Protein AF-A0ABD0NVP4-F1 (afdb_monomer_lite)

InterPro domains:
  IPR006602 DM10 domain [PF06565] (3-85)
  IPR006602 DM10 domain [PS51336] (1-94)
  IPR006602 DM10 domain [SM00676] (1-94)
  IPR040193 EF-hand domain-containing protein EFHC1/EFHC2/EFHB [PTHR12086] (2-107)

Radius of gyration: 14.86 Å; chains: 1; bounding box: 42×24×39 Å

Organism: Cirrhinus mrigala (NCBI:txid683832)

Secondary structure (DSSP, 8-state):
--S-GGGTT--EEEEEETTTTEEEEEEPP-TTSS---EEEEEEE--BPTT--SSSPPBP-GGG--TTPEEEETTEEEE-----HHHHHHHHHTTTTS-HHHHHHHHHHH-

Sequence (110 aa):
DSQNPLDEGRRFILSYYLSDDMISIFEKSTRNSGIIGGKFLEKTRVPKPGSSVENPEYYGPADFSIGATVEVFGHRFILTDADRYVLSYLESLSHHIPEHTLSSLRQKFG

pLDDT: mean 92.43, std 7.06, range [60.53, 98.38]

Structure (mmCIF, N/CA/C/O backbone):
data_AF-A0ABD0NVP4-F1
#
_entry.id   AF-A0ABD0NVP4-F1
#
loop_
_atom_site.group_PDB
_atom_site.id
_atom_site.type_symbol
_atom_site.label_atom_id
_atom_site.label_alt_id
_atom_site.label_comp_id
_atom_site.label_asym_id
_atom_site.label_entity_id
_atom_site.label_seq_id
_atom_site.pdbx_PDB_ins_code
_atom_site.Cartn_x
_atom_site.Cartn_y
_atom_site.Cartn_z
_atom_site.occupancy
_atom_site.B_iso_or_equiv
_atom_site.auth_seq_id
_atom_site.auth_comp_id
_atom_site.auth_asym_id
_atom_site.auth_atom_id
_atom_site.pdbx_PDB_model_num
ATOM 1 N N . ASP A 1 1 ? -1.413 -12.502 10.481 1.00 60.53 1 ASP A N 1
ATOM 2 C CA . ASP A 1 1 ? -2.460 -12.048 11.417 1.00 60.53 1 ASP A CA 1
ATOM 3 C C . ASP A 1 1 ? -1.876 -11.390 12.654 1.00 60.53 1 ASP A C 1
ATOM 5 O O . ASP A 1 1 ? -0.804 -11.797 13.108 1.00 60.53 1 ASP A O 1
ATOM 9 N N . SER A 1 2 ? -2.528 -10.322 13.130 1.00 76.88 2 SER A N 1
ATOM 10 C CA . SER A 1 2 ? -2.173 -9.653 14.390 1.00 76.88 2 SER A CA 1
ATOM 11 C C . SER A 1 2 ? -2.505 -10.571 15.564 1.00 76.88 2 SER A C 1
ATOM 13 O O . SER A 1 2 ? -3.509 -11.274 15.531 1.00 76.88 2 SER A O 1
ATOM 15 N N . GLN A 1 3 ? -1.660 -10.569 16.595 1.00 81.81 3 GLN A N 1
ATOM 16 C CA . GLN A 1 3 ? -1.918 -11.296 17.845 1.00 81.81 3 GLN A CA 1
ATOM 17 C C . GLN A 1 3 ? -2.793 -10.487 18.813 1.00 81.81 3 GLN A C 1
ATOM 19 O O . GLN A 1 3 ? -3.167 -10.991 19.867 1.00 81.81 3 GLN A O 1
ATOM 24 N N . ASN A 1 4 ? -3.101 -9.229 18.481 1.00 84.12 4 ASN A N 1
ATOM 25 C CA . ASN A 1 4 ? -3.979 -8.381 19.273 1.00 84.12 4 ASN A CA 1
ATOM 26 C C . ASN A 1 4 ? -5.442 -8.606 18.846 1.00 84.12 4 ASN A C 1
ATOM 28 O O . ASN A 1 4 ? -5.791 -8.242 17.721 1.00 84.12 4 ASN A O 1
ATOM 32 N N . PRO A 1 5 ? -6.320 -9.130 19.723 1.00 84.19 5 PRO A N 1
ATOM 33 C CA . PRO A 1 5 ? -7.731 -9.348 19.396 1.00 84.19 5 PRO A CA 1
ATOM 34 C C . PRO A 1 5 ? -8.477 -8.064 19.013 1.00 84.19 5 PRO A C 1
ATOM 36 O O . PRO A 1 5 ? -9.448 -8.115 18.269 1.00 84.19 5 PRO A O 1
ATOM 39 N N . LEU A 1 6 ? -8.015 -6.896 19.476 1.00 82.94 6 LEU A N 1
ATOM 40 C CA . LEU A 1 6 ? -8.608 -5.605 19.105 1.00 82.94 6 LEU A CA 1
ATOM 41 C C . LEU A 1 6 ? -8.377 -5.246 17.633 1.00 82.94 6 LEU A C 1
ATOM 43 O O . LEU A 1 6 ? -9.062 -4.371 17.106 1.00 82.94 6 LEU A O 1
ATOM 47 N N . ASP A 1 7 ? -7.419 -5.900 16.971 1.00 84.94 7 ASP A N 1
ATOM 48 C CA . ASP A 1 7 ? -7.176 -5.695 15.548 1.00 84.94 7 ASP A CA 1
ATOM 49 C C . ASP A 1 7 ? -8.122 -6.504 14.658 1.00 84.94 7 ASP A C 1
ATOM 51 O O . ASP A 1 7 ? -8.212 -6.254 13.450 1.00 84.94 7 ASP A O 1
ATOM 55 N N . GLU A 1 8 ? -8.850 -7.457 15.239 1.00 84.62 8 GLU A N 1
ATOM 56 C CA . GLU A 1 8 ? -9.776 -8.297 14.503 1.00 84.62 8 GLU A CA 1
ATOM 57 C C . GLU A 1 8 ? -10.903 -7.455 13.887 1.00 84.62 8 GLU A C 1
ATOM 59 O O . GLU A 1 8 ? -11.520 -6.601 14.521 1.00 84.62 8 GLU A O 1
ATOM 64 N N . GLY A 1 9 ? -11.154 -7.665 12.595 1.00 85.00 9 GLY A N 1
ATOM 65 C CA . GLY A 1 9 ? -12.207 -6.955 11.869 1.00 85.00 9 GLY A CA 1
ATOM 66 C C . GLY A 1 9 ? -11.879 -5.513 11.463 1.00 85.00 9 GLY A C 1
ATOM 67 O O . GLY A 1 9 ? -12.632 -4.952 10.663 1.00 85.00 9 GLY A O 1
ATOM 68 N N . ARG A 1 10 ? -10.754 -4.922 11.898 1.00 89.81 10 ARG A N 1
ATOM 69 C CA . ARG A 1 10 ? -10.328 -3.594 11.419 1.00 89.81 10 ARG A CA 1
ATOM 70 C C . ARG A 1 10 ? -10.100 -3.627 9.904 1.00 89.81 10 ARG A C 1
ATOM 72 O O . ARG A 1 10 ? -9.589 -4.602 9.340 1.00 89.81 10 ARG A O 1
ATOM 79 N N . ARG A 1 11 ? -10.530 -2.572 9.210 1.00 92.44 11 ARG A N 1
ATOM 80 C CA . ARG A 1 11 ? -10.416 -2.439 7.750 1.00 92.44 11 ARG A CA 1
ATOM 81 C C . ARG A 1 11 ? -9.778 -1.109 7.406 1.00 92.44 11 ARG A C 1
ATOM 83 O O . ARG A 1 11 ? -10.186 -0.062 7.903 1.00 92.44 11 ARG A O 1
ATOM 90 N N . PHE A 1 12 ? -8.821 -1.166 6.495 1.00 95.75 12 PHE A N 1
ATOM 91 C CA . PHE A 1 12 ? -8.041 -0.016 6.073 1.00 95.75 12 PHE A CA 1
ATOM 92 C C . PHE A 1 12 ? -8.169 0.182 4.566 1.00 95.75 12 PHE A C 1
ATOM 94 O O . PHE A 1 12 ? -8.468 -0.754 3.824 1.00 95.75 12 PHE A O 1
ATOM 101 N N . ILE A 1 13 ? -7.955 1.414 4.128 1.00 97.00 13 ILE A N 1
ATOM 102 C CA . ILE A 1 13 ? -7.775 1.796 2.734 1.00 97.00 13 ILE A CA 1
ATOM 103 C C . ILE A 1 13 ? -6.315 2.197 2.591 1.00 97.00 13 ILE A C 1
ATOM 105 O O . ILE A 1 13 ? -5.878 3.141 3.248 1.00 97.00 13 ILE A O 1
ATOM 109 N N . LEU A 1 14 ? -5.582 1.481 1.745 1.00 98.06 14 LEU A N 1
ATOM 110 C CA . LEU A 1 14 ? -4.245 1.863 1.315 1.00 98.06 14 LEU A CA 1
ATOM 111 C C . LEU A 1 14 ? -4.373 2.617 -0.009 1.00 98.06 14 LEU A C 1
ATOM 113 O O . LEU A 1 14 ? -4.932 2.087 -0.967 1.00 98.06 14 LEU A O 1
ATOM 117 N N . SER A 1 15 ? -3.854 3.839 -0.055 1.00 98.00 15 SER A N 1
ATOM 118 C CA . SER A 1 15 ? -3.837 4.668 -1.261 1.00 98.00 15 SER A CA 1
ATOM 119 C C . SER A 1 15 ? -2.399 4.857 -1.722 1.00 98.00 15 SER A C 1
ATOM 121 O O . SER A 1 15 ? -1.600 5.433 -0.986 1.00 98.00 15 SER A O 1
ATOM 123 N N . TYR A 1 16 ? -2.086 4.399 -2.933 1.00 97.75 16 TYR A N 1
ATOM 124 C CA . TYR A 1 16 ? -0.810 4.652 -3.601 1.00 97.75 16 TYR A CA 1
ATOM 125 C C . TYR A 1 16 ? -0.941 5.840 -4.558 1.00 97.75 16 TYR A C 1
ATOM 127 O O . TYR A 1 16 ? -1.876 5.900 -5.359 1.00 97.75 16 TYR A O 1
ATOM 135 N N . TYR A 1 17 ? -0.009 6.788 -4.481 1.00 97.69 17 TYR A N 1
ATOM 136 C CA . TYR A 1 17 ? -0.034 8.015 -5.273 1.00 97.69 17 TYR A CA 1
ATOM 137 C C . TYR A 1 17 ? 0.959 7.925 -6.433 1.00 97.69 17 TYR A C 1
ATOM 139 O O . TYR A 1 17 ? 2.167 8.004 -6.240 1.00 97.69 17 TYR A O 1
ATOM 147 N N . LEU A 1 18 ? 0.436 7.838 -7.659 1.00 94.56 18 LEU A N 1
ATOM 148 C CA . LEU A 1 18 ? 1.239 7.713 -8.887 1.00 94.56 18 LEU A CA 1
ATOM 149 C C . LEU A 1 18 ? 2.158 8.914 -9.167 1.00 94.56 18 LEU A C 1
ATOM 151 O O . LEU A 1 18 ? 3.058 8.816 -9.990 1.00 94.56 18 LEU A O 1
ATOM 155 N N . SER A 1 19 ? 1.905 10.064 -8.539 1.00 96.38 19 SER A N 1
ATOM 156 C CA . SER A 1 19 ? 2.677 11.291 -8.754 1.00 96.38 19 SER A CA 1
ATOM 157 C C . SER A 1 19 ? 4.046 11.282 -8.074 1.00 96.38 19 SER A C 1
ATOM 159 O O . SER A 1 19 ? 4.933 12.017 -8.495 1.00 96.38 19 SER A O 1
ATOM 161 N N . ASP A 1 20 ? 4.195 10.528 -6.983 1.00 96.94 20 ASP A N 1
ATOM 162 C CA . ASP A 1 20 ? 5.356 10.621 -6.087 1.00 96.94 20 ASP A CA 1
ATOM 163 C C . ASP A 1 20 ? 5.729 9.306 -5.382 1.00 96.94 20 ASP A C 1
ATOM 165 O O . ASP A 1 20 ? 6.660 9.291 -4.564 1.00 96.94 20 ASP A O 1
ATOM 169 N N . ASP A 1 21 ? 5.040 8.214 -5.718 1.00 96.50 21 ASP A N 1
ATOM 170 C CA . ASP A 1 21 ? 5.211 6.869 -5.160 1.00 96.50 21 ASP A CA 1
ATOM 171 C C . ASP A 1 21 ? 4.980 6.797 -3.643 1.00 96.50 21 ASP A C 1
ATOM 173 O O . ASP A 1 21 ? 5.510 5.936 -2.938 1.00 96.50 21 ASP A O 1
ATOM 177 N N . MET A 1 22 ? 4.203 7.738 -3.102 1.00 98.19 22 MET A N 1
ATOM 178 C CA . MET A 1 22 ? 3.864 7.745 -1.684 1.00 98.19 22 MET A CA 1
ATOM 179 C C . MET A 1 22 ? 2.651 6.856 -1.407 1.00 98.19 22 MET A C 1
ATOM 181 O O . MET A 1 22 ? 1.828 6.581 -2.280 1.00 98.19 22 MET A O 1
ATOM 185 N N . ILE A 1 23 ? 2.511 6.451 -0.148 1.00 98.38 23 ILE A N 1
ATOM 186 C CA . ILE A 1 23 ? 1.392 5.676 0.375 1.00 98.38 23 ILE A CA 1
ATOM 187 C C . ILE A 1 23 ? 0.760 6.435 1.541 1.00 98.38 23 ILE A C 1
ATOM 189 O O . ILE A 1 23 ? 1.459 6.996 2.385 1.00 98.38 23 ILE A O 1
ATOM 193 N N . SER A 1 24 ? -0.569 6.437 1.605 1.00 98.25 24 SER A N 1
ATOM 194 C CA . SER A 1 24 ? -1.325 6.779 2.813 1.00 98.25 24 SER A CA 1
ATOM 195 C C . SER A 1 24 ? -2.214 5.607 3.220 1.00 98.25 24 SER A C 1
ATOM 197 O O . SER A 1 24 ? -2.625 4.803 2.380 1.00 98.25 24 SER A O 1
ATOM 199 N N . ILE A 1 25 ? -2.497 5.492 4.518 1.00 98.12 25 ILE A N 1
ATOM 200 C CA . ILE A 1 25 ? -3.371 4.444 5.057 1.00 98.12 25 ILE A CA 1
ATOM 201 C C . ILE A 1 25 ? -4.430 5.094 5.932 1.00 98.12 25 ILE A C 1
ATOM 203 O O . ILE A 1 25 ? -4.121 5.857 6.851 1.00 98.12 25 ILE A O 1
ATOM 207 N N . PHE A 1 26 ? -5.689 4.775 5.652 1.00 96.62 26 PHE A N 1
ATOM 208 C CA . PHE A 1 26 ? -6.838 5.285 6.384 1.00 96.62 26 PHE A CA 1
ATOM 209 C C . PHE A 1 26 ? -7.675 4.136 6.938 1.00 96.62 26 PHE A C 1
ATOM 211 O O . PHE A 1 26 ? -8.074 3.238 6.202 1.00 96.62 26 PHE A O 1
ATOM 218 N N . GLU A 1 27 ? -7.970 4.165 8.230 1.00 94.75 27 GLU A N 1
ATOM 219 C CA . GLU A 1 27 ? -8.859 3.208 8.873 1.00 94.75 27 GLU A CA 1
ATOM 220 C C . GLU A 1 27 ? -10.322 3.589 8.642 1.00 94.75 27 GLU A C 1
ATOM 222 O O . GLU A 1 27 ? -10.759 4.691 8.988 1.00 94.75 27 GLU A O 1
ATOM 227 N N . LYS A 1 28 ? -11.109 2.660 8.090 1.00 88.94 28 LYS A N 1
ATOM 228 C CA . LYS A 1 28 ? -12.555 2.843 7.967 1.00 88.94 28 LYS A CA 1
ATOM 229 C C . LYS A 1 28 ? -13.180 2.790 9.360 1.00 88.94 28 LYS A C 1
ATOM 231 O O . LYS A 1 28 ? -13.131 1.763 10.033 1.00 88.94 28 LYS A O 1
ATOM 236 N N . SER A 1 29 ? -13.822 3.883 9.766 1.00 79.75 29 SER A N 1
ATOM 237 C CA . SER A 1 29 ? -14.629 3.891 10.986 1.00 79.75 29 SER A CA 1
ATOM 238 C C . SER A 1 29 ? -15.778 2.893 10.848 1.00 79.75 29 SER A C 1
ATOM 240 O O . SER A 1 29 ? -16.548 2.944 9.886 1.00 79.75 29 SER A O 1
ATOM 242 N N . THR A 1 30 ? -15.878 1.975 11.805 1.00 79.38 30 THR A N 1
ATOM 243 C CA . THR A 1 30 ? -16.946 0.975 11.852 1.00 79.38 30 THR A CA 1
ATOM 244 C C . THR A 1 30 ? -17.872 1.327 13.005 1.00 79.38 30 THR A C 1
ATOM 246 O O . THR A 1 30 ? -17.429 1.530 14.135 1.00 79.38 30 THR A O 1
ATOM 249 N N . ARG A 1 31 ? -19.176 1.444 12.735 1.00 75.69 31 ARG A N 1
ATOM 250 C CA . ARG A 1 31 ? -20.150 1.820 13.766 1.00 75.69 31 ARG A CA 1
ATOM 251 C C . ARG A 1 31 ? -20.114 0.793 14.904 1.00 75.69 31 ARG A C 1
ATOM 253 O O . ARG A 1 31 ? -20.143 -0.404 14.645 1.00 75.69 31 ARG A O 1
ATOM 260 N N . ASN A 1 32 ? -20.094 1.278 16.145 1.00 75.75 32 ASN A N 1
ATOM 261 C CA . ASN A 1 32 ? -20.053 0.473 17.372 1.00 75.75 32 ASN A CA 1
ATOM 262 C C . ASN A 1 32 ? -18.753 -0.328 17.609 1.00 75.75 32 ASN A C 1
ATOM 264 O O . ASN A 1 32 ? -18.760 -1.211 18.458 1.00 75.75 32 ASN A O 1
ATOM 268 N N . SER A 1 33 ? -17.640 -0.034 16.921 1.00 74.50 33 SER A N 1
ATOM 269 C CA . SER A 1 33 ? -16.364 -0.734 17.172 1.00 74.50 33 SER A CA 1
ATOM 270 C C . SER A 1 33 ? -15.612 -0.248 18.416 1.00 74.50 33 SER A C 1
ATOM 272 O O . SER A 1 33 ? -14.694 -0.917 18.874 1.00 74.50 33 SER A O 1
ATOM 274 N N . GLY A 1 34 ? -15.943 0.939 18.936 1.00 74.69 34 GLY A N 1
ATOM 275 C CA . GLY A 1 34 ? -15.166 1.589 19.999 1.00 74.69 34 GLY A CA 1
ATOM 276 C C . GLY A 1 34 ? -13.794 2.116 19.548 1.00 74.69 34 GLY A C 1
ATOM 277 O O . GLY A 1 34 ? -13.071 2.682 20.362 1.00 74.69 34 GLY A O 1
ATOM 278 N N . ILE A 1 35 ? -13.448 1.978 18.263 1.00 76.50 35 ILE A N 1
ATOM 279 C CA . ILE A 1 35 ? -12.189 2.447 17.673 1.00 76.50 35 ILE A CA 1
ATOM 280 C C . ILE A 1 35 ? -12.463 3.709 16.854 1.00 76.50 35 ILE A C 1
ATOM 282 O O . ILE A 1 35 ? -13.346 3.729 15.992 1.00 76.50 35 ILE A O 1
ATOM 286 N N . ILE A 1 36 ? -11.691 4.766 17.107 1.00 77.19 36 ILE A N 1
ATOM 287 C CA . ILE A 1 36 ? -11.729 5.987 16.300 1.00 77.19 36 ILE A CA 1
ATOM 288 C C . ILE A 1 36 ? -10.994 5.694 14.989 1.00 77.19 36 ILE A C 1
ATOM 290 O O . ILE A 1 36 ? -9.768 5.630 14.963 1.00 77.19 36 ILE A O 1
ATOM 294 N N . GLY A 1 37 ? -11.750 5.500 13.905 1.00 84.56 37 GLY A N 1
ATOM 295 C CA . GLY A 1 37 ? -11.179 5.439 12.557 1.00 84.56 37 GLY A CA 1
ATOM 296 C C . GLY A 1 37 ? -10.538 6.772 12.157 1.00 84.56 37 GLY A C 1
ATOM 297 O O . GLY A 1 37 ? -10.783 7.808 12.777 1.00 84.56 37 GLY A O 1
ATOM 298 N N . GLY A 1 38 ? -9.732 6.773 11.100 1.00 90.19 38 GLY A N 1
ATOM 299 C CA . GLY A 1 38 ? -8.998 7.972 10.712 1.00 90.19 38 GLY A CA 1
ATOM 300 C C . GLY A 1 38 ? -7.700 7.692 9.971 1.00 90.19 38 GLY A C 1
ATOM 301 O O . GLY A 1 38 ? -7.441 6.584 9.506 1.00 90.19 38 GLY A O 1
ATOM 302 N N . LYS A 1 39 ? -6.866 8.729 9.866 1.00 94.12 39 LYS A N 1
ATOM 303 C CA . LYS A 1 39 ? -5.534 8.640 9.262 1.00 94.12 39 LYS A CA 1
ATOM 304 C C . LYS A 1 39 ? -4.649 7.738 10.128 1.00 94.12 39 LYS A C 1
ATOM 306 O O . LYS A 1 39 ? -4.278 8.131 11.228 1.00 94.12 39 LYS A O 1
ATOM 311 N N . PHE A 1 40 ? -4.318 6.555 9.615 1.00 94.69 40 PHE A N 1
ATOM 312 C CA . PHE A 1 40 ? -3.381 5.624 10.246 1.00 94.69 40 PHE A CA 1
ATOM 313 C C . PHE A 1 40 ? -1.941 5.947 9.835 1.00 94.69 40 PHE A C 1
ATOM 315 O O . PHE A 1 40 ? -1.042 5.982 10.666 1.00 94.69 40 PHE A O 1
ATOM 322 N N . LEU A 1 41 ? -1.738 6.237 8.547 1.00 96.94 41 LEU A N 1
ATOM 323 C CA . LEU A 1 41 ? -0.460 6.642 7.976 1.00 96.94 41 LEU A CA 1
ATOM 324 C C . LEU A 1 41 ? -0.656 7.896 7.126 1.00 96.94 41 LEU A C 1
ATOM 326 O O . LEU A 1 41 ? -1.469 7.913 6.197 1.00 96.94 41 LEU A O 1
ATOM 330 N N . GLU A 1 42 ? 0.108 8.939 7.434 1.00 96.88 42 GLU A N 1
ATOM 331 C CA . GLU A 1 42 ? 0.225 10.109 6.568 1.00 96.88 42 GLU A CA 1
ATOM 332 C C . GLU A 1 42 ? 1.049 9.804 5.322 1.00 96.88 42 GLU A C 1
ATOM 334 O O . GLU A 1 42 ? 1.932 8.954 5.349 1.00 96.88 42 GLU A O 1
ATOM 339 N N . LYS A 1 43 ? 0.747 10.513 4.230 1.00 97.19 43 LYS A N 1
ATOM 340 C CA . LYS A 1 43 ? 1.385 10.326 2.931 1.00 97.19 43 LYS A CA 1
ATOM 341 C C . LYS A 1 43 ? 2.913 10.336 3.074 1.00 97.19 43 LYS A C 1
ATOM 343 O O . LYS A 1 43 ? 3.505 11.368 3.373 1.00 97.19 43 LYS A O 1
ATOM 348 N N . THR A 1 44 ? 3.531 9.181 2.850 1.00 97.44 44 THR A N 1
ATOM 349 C CA . THR A 1 44 ? 4.982 8.979 2.932 1.00 97.44 44 THR A CA 1
ATOM 350 C C . THR A 1 44 ? 5.421 7.869 1.986 1.00 97.44 44 THR A C 1
ATOM 352 O O . THR A 1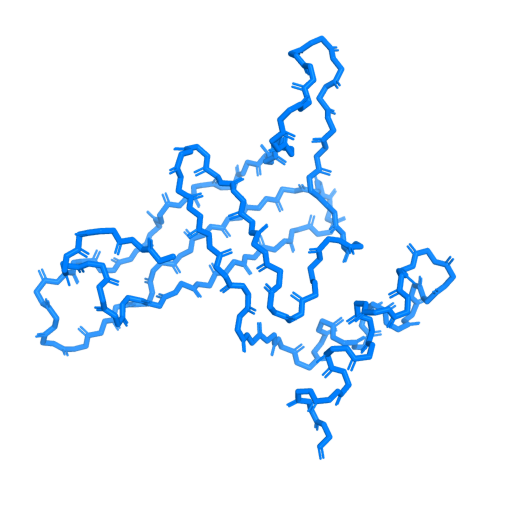 44 ? 4.608 7.039 1.583 1.00 97.44 44 THR A O 1
ATOM 355 N N . ARG A 1 45 ? 6.702 7.829 1.620 1.00 96.56 45 ARG A N 1
ATOM 356 C CA . ARG A 1 45 ? 7.256 6.675 0.904 1.00 96.56 45 ARG A CA 1
ATOM 357 C C . ARG A 1 45 ? 7.503 5.541 1.890 1.00 96.56 45 ARG A C 1
ATOM 359 O O . ARG A 1 45 ? 8.073 5.762 2.957 1.00 96.56 45 ARG A O 1
ATOM 366 N N . VAL A 1 46 ? 7.081 4.333 1.531 1.00 97.44 46 VAL A N 1
ATOM 367 C CA . VAL A 1 46 ? 7.211 3.153 2.395 1.00 97.44 46 VAL A CA 1
ATOM 368 C C . VAL A 1 46 ? 8.312 2.250 1.838 1.00 97.44 46 VAL A C 1
ATOM 370 O O . VAL A 1 46 ? 8.149 1.733 0.728 1.00 97.44 46 VAL A O 1
ATOM 373 N N . PRO A 1 47 ? 9.435 2.074 2.556 1.00 96.81 47 PRO A N 1
ATOM 374 C CA . PRO A 1 47 ? 10.484 1.156 2.139 1.00 96.81 47 PRO A CA 1
ATOM 375 C C . PRO A 1 47 ? 10.035 -0.299 2.323 1.00 96.81 47 PRO A C 1
ATOM 377 O O . PRO A 1 47 ? 9.326 -0.632 3.276 1.00 96.81 47 PRO A O 1
ATOM 380 N N . LYS A 1 48 ? 10.471 -1.178 1.424 1.00 96.25 48 LYS A N 1
ATOM 381 C CA . LYS A 1 48 ? 10.281 -2.623 1.530 1.00 96.25 48 LYS A CA 1
ATOM 382 C C . LYS A 1 48 ? 11.088 -3.170 2.710 1.00 96.25 48 LYS A C 1
ATOM 384 O O . LYS A 1 48 ? 12.189 -2.670 2.986 1.00 96.25 48 LYS A O 1
ATOM 389 N N . PRO A 1 49 ? 10.582 -4.210 3.394 1.00 94.12 49 PRO A N 1
ATOM 390 C CA . PRO A 1 49 ? 11.323 -4.876 4.454 1.00 94.12 49 PRO A CA 1
ATOM 391 C C . PRO A 1 49 ? 12.647 -5.418 3.908 1.00 94.12 49 PRO A C 1
ATOM 393 O O . PRO A 1 49 ? 12.703 -5.965 2.809 1.00 94.12 49 PRO A O 1
ATOM 396 N N . GLY A 1 50 ? 13.722 -5.251 4.678 1.00 90.81 50 GLY A N 1
ATOM 397 C CA . GLY A 1 50 ? 15.061 -5.712 4.299 1.00 90.81 50 GLY A CA 1
ATOM 398 C C . GLY A 1 50 ? 15.827 -4.802 3.331 1.00 90.81 50 GLY A C 1
ATOM 399 O O . GLY A 1 50 ? 16.981 -5.101 3.036 1.00 90.81 50 GLY A O 1
ATOM 400 N N . SER A 1 51 ? 15.239 -3.692 2.869 1.00 91.94 51 SER A N 1
ATOM 401 C CA . SER A 1 51 ? 15.978 -2.678 2.106 1.00 91.94 51 SER A CA 1
ATOM 402 C C . SER A 1 51 ? 17.013 -1.948 2.976 1.00 91.94 51 SER A C 1
ATOM 404 O O . SER A 1 51 ? 16.870 -1.863 4.200 1.00 91.94 51 SER A O 1
ATOM 406 N N . SER A 1 52 ? 18.093 -1.448 2.364 1.00 92.19 52 SER A N 1
ATOM 407 C CA . SER A 1 52 ? 19.143 -0.743 3.106 1.00 92.19 52 SER A CA 1
ATOM 408 C C . SER A 1 52 ? 18.759 0.716 3.360 1.00 92.19 52 SER A C 1
ATOM 410 O O . SER A 1 52 ? 18.036 1.332 2.582 1.00 92.19 52 SER A O 1
ATOM 412 N N . VAL A 1 53 ? 19.276 1.297 4.447 1.00 89.25 53 VAL A N 1
ATOM 413 C CA . VAL A 1 53 ? 19.056 2.722 4.762 1.00 89.25 53 VAL A CA 1
ATOM 414 C C . VAL A 1 53 ? 19.711 3.632 3.715 1.00 89.25 53 VAL A C 1
ATOM 416 O O . VAL A 1 53 ? 19.197 4.706 3.421 1.00 89.25 53 VAL A O 1
ATOM 419 N N . GLU A 1 54 ? 20.831 3.196 3.136 1.00 94.12 54 GLU A N 1
ATOM 420 C CA . GLU A 1 54 ? 21.588 3.955 2.133 1.00 94.12 54 GLU A CA 1
ATOM 421 C C . GLU A 1 54 ? 20.962 3.883 0.734 1.00 94.12 54 GLU A C 1
ATOM 423 O O . GLU A 1 54 ? 21.081 4.830 -0.041 1.00 94.12 54 GLU A O 1
ATOM 428 N N . ASN A 1 55 ? 20.281 2.780 0.414 1.00 93.25 55 ASN A N 1
ATOM 429 C CA . ASN A 1 55 ? 19.600 2.571 -0.858 1.00 93.25 55 ASN A CA 1
ATOM 430 C C . ASN A 1 55 ? 18.241 1.884 -0.629 1.00 93.25 55 ASN A C 1
ATOM 432 O O . ASN A 1 55 ? 18.104 0.677 -0.860 1.00 93.25 55 ASN A O 1
ATOM 436 N N . PRO A 1 56 ? 17.243 2.634 -0.135 1.00 94.75 56 PRO A N 1
ATOM 437 C CA . PRO A 1 56 ? 15.931 2.081 0.154 1.00 94.75 56 PRO A CA 1
ATOM 438 C C . PRO A 1 56 ? 15.201 1.711 -1.138 1.00 94.75 56 PRO A C 1
ATOM 440 O O . PRO A 1 56 ? 15.072 2.517 -2.061 1.00 94.75 56 PRO A O 1
ATOM 443 N N . GLU A 1 57 ? 14.656 0.500 -1.169 1.00 96.69 57 GLU A N 1
ATOM 444 C CA . GLU A 1 57 ? 13.714 0.061 -2.193 1.00 96.69 57 GLU A CA 1
ATOM 445 C C . GLU A 1 57 ? 12.305 0.342 -1.692 1.00 96.69 57 GLU A C 1
ATOM 447 O O . GLU A 1 57 ? 11.944 -0.090 -0.602 1.00 96.69 57 GLU A O 1
ATOM 452 N N . TYR A 1 58 ? 11.500 1.062 -2.465 1.00 97.31 58 TYR A N 1
ATOM 453 C CA . TYR A 1 58 ? 10.144 1.435 -2.069 1.00 97.31 58 TYR A CA 1
ATOM 454 C C . TYR A 1 58 ? 9.107 0.510 -2.699 1.00 97.31 58 TYR A C 1
ATOM 456 O O . TYR A 1 58 ? 9.328 -0.038 -3.780 1.00 97.31 58 TYR A O 1
ATOM 464 N N . TYR A 1 59 ? 7.971 0.337 -2.023 1.00 97.81 59 TYR A N 1
ATOM 465 C CA . TYR A 1 59 ? 6.819 -0.335 -2.625 1.00 97.81 59 TYR A CA 1
ATOM 466 C C . TYR A 1 59 ? 6.355 0.404 -3.879 1.00 97.81 59 TYR A C 1
ATOM 468 O O . TYR A 1 59 ? 6.273 1.631 -3.885 1.00 97.81 59 TYR A O 1
ATOM 476 N N . GLY A 1 60 ? 5.999 -0.358 -4.907 1.00 96.75 60 GLY A N 1
ATOM 477 C CA . GLY A 1 60 ? 5.437 0.158 -6.145 1.00 96.75 60 GLY A CA 1
ATOM 478 C C . GLY A 1 60 ? 4.288 -0.704 -6.672 1.00 96.75 60 GLY A C 1
ATOM 479 O O . GLY A 1 60 ? 3.917 -1.708 -6.061 1.00 96.75 60 GLY A O 1
ATOM 480 N N . PRO A 1 61 ? 3.731 -0.351 -7.843 1.00 95.94 61 PRO A N 1
ATOM 481 C CA . PRO A 1 61 ? 2.542 -1.000 -8.397 1.00 95.94 61 PRO A CA 1
ATOM 482 C C . PRO A 1 61 ? 2.676 -2.520 -8.584 1.00 95.94 61 PRO A C 1
ATOM 484 O O . PRO A 1 61 ? 1.696 -3.251 -8.461 1.00 95.94 61 PRO A O 1
ATOM 487 N N . ALA A 1 62 ? 3.894 -3.008 -8.840 1.00 96.06 62 ALA A N 1
ATOM 488 C CA . ALA A 1 62 ? 4.186 -4.431 -8.993 1.00 96.06 62 ALA A CA 1
ATOM 489 C C . ALA A 1 62 ? 3.968 -5.249 -7.705 1.00 96.06 62 ALA A C 1
ATOM 491 O O . ALA A 1 62 ? 3.726 -6.452 -7.794 1.00 96.06 62 ALA A O 1
ATOM 492 N N . ASP A 1 63 ? 4.019 -4.607 -6.533 1.00 96.75 63 ASP A N 1
ATOM 493 C CA . ASP A 1 63 ? 3.916 -5.256 -5.223 1.00 96.75 63 ASP A CA 1
ATOM 494 C C . ASP A 1 63 ? 2.461 -5.400 -4.727 1.00 96.75 63 ASP A C 1
ATOM 496 O O . ASP A 1 63 ? 2.215 -6.030 -3.698 1.00 96.75 63 ASP A O 1
ATOM 500 N N . PHE A 1 64 ? 1.479 -4.818 -5.427 1.00 96.56 64 PHE A N 1
ATOM 501 C CA . PHE A 1 64 ? 0.095 -4.702 -4.946 1.00 96.56 64 PHE A CA 1
ATOM 502 C C . PHE A 1 64 ? -0.850 -5.765 -5.521 1.00 96.56 64 PHE A C 1
ATOM 504 O O . PHE A 1 64 ? -1.888 -5.453 -6.106 1.00 96.56 64 PHE A O 1
ATOM 511 N N . SER A 1 65 ? -0.496 -7.038 -5.343 1.00 97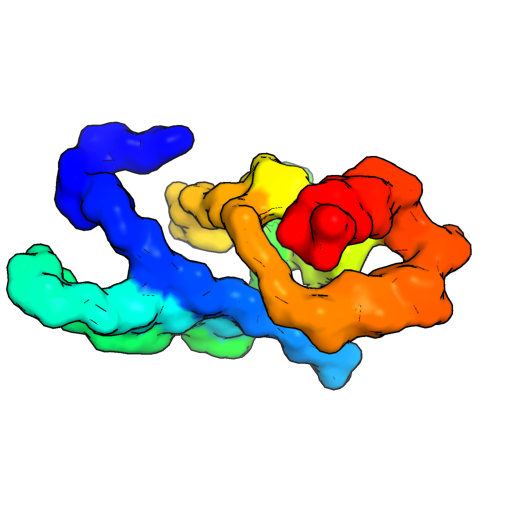.38 65 SER A N 1
ATOM 512 C CA . SER A 1 65 ? -1.372 -8.166 -5.677 1.00 97.38 65 SER A CA 1
ATOM 513 C C . SER A 1 65 ? -2.387 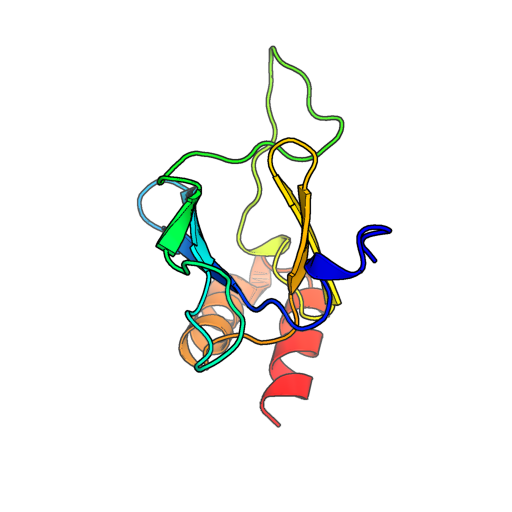-8.450 -4.563 1.00 97.38 65 SER A C 1
ATOM 515 O O . SER A 1 65 ? -2.152 -8.159 -3.387 1.00 97.38 65 SER A O 1
ATOM 517 N N . ILE A 1 66 ? -3.540 -9.029 -4.907 1.00 97.81 66 ILE A N 1
ATOM 518 C CA . ILE A 1 66 ? -4.497 -9.494 -3.897 1.00 97.81 66 ILE A CA 1
ATOM 519 C C . ILE A 1 66 ? -3.867 -10.660 -3.128 1.00 97.81 66 ILE A C 1
ATOM 521 O O . ILE A 1 66 ? -3.375 -11.619 -3.715 1.00 97.81 66 ILE A O 1
ATOM 525 N N . GLY A 1 67 ? -3.880 -10.562 -1.801 1.00 96.94 67 GLY A N 1
ATOM 526 C CA . GLY A 1 67 ? -3.195 -11.462 -0.877 1.00 96.94 67 GLY A CA 1
ATOM 527 C C . GLY A 1 67 ? -1.780 -11.014 -0.499 1.00 96.94 67 GLY A C 1
ATOM 528 O O . GLY A 1 67 ? -1.231 -11.548 0.467 1.00 96.94 67 GLY A O 1
ATOM 529 N N . ALA A 1 68 ? -1.196 -10.024 -1.187 1.00 97.06 68 ALA A N 1
ATOM 530 C CA . ALA A 1 68 ? 0.110 -9.488 -0.814 1.00 97.06 68 ALA A CA 1
ATOM 531 C C . ALA A 1 68 ? 0.082 -8.849 0.577 1.00 97.06 68 ALA A C 1
ATOM 533 O O . ALA A 1 68 ? -0.922 -8.276 1.009 1.00 97.06 68 ALA A O 1
ATOM 534 N N . THR A 1 69 ? 1.224 -8.924 1.262 1.00 97.12 69 THR A N 1
ATOM 535 C CA . THR A 1 69 ? 1.443 -8.239 2.536 1.00 97.12 69 THR A CA 1
ATOM 536 C C . THR A 1 69 ? 2.290 -6.993 2.314 1.00 97.12 69 THR A C 1
ATOM 538 O O . THR A 1 69 ? 3.419 -7.095 1.843 1.00 97.12 69 THR A O 1
ATOM 541 N N . VAL A 1 70 ? 1.764 -5.833 2.702 1.00 97.44 70 VAL A N 1
ATOM 542 C CA . VAL A 1 70 ? 2.499 -4.567 2.758 1.00 97.44 70 VAL A CA 1
ATOM 543 C C . VAL A 1 70 ? 2.883 -4.299 4.208 1.00 97.44 70 VAL A C 1
ATOM 545 O O . VAL A 1 70 ? 2.020 -4.178 5.082 1.00 97.44 70 VAL A O 1
ATOM 548 N N . GLU A 1 71 ? 4.183 -4.226 4.470 1.00 96.62 71 GLU A N 1
ATOM 549 C CA . GLU A 1 71 ? 4.728 -3.889 5.783 1.00 96.62 71 GLU A CA 1
ATOM 550 C C . GLU A 1 71 ? 5.017 -2.391 5.890 1.00 96.62 71 GLU A C 1
ATOM 552 O O . GLU A 1 71 ? 5.741 -1.826 5.073 1.00 96.62 71 GLU A O 1
ATOM 557 N N . VAL A 1 72 ? 4.455 -1.755 6.915 1.00 95.25 72 VAL A N 1
ATOM 558 C CA . VAL A 1 72 ? 4.594 -0.327 7.198 1.00 95.25 72 VAL A CA 1
ATOM 559 C C . VAL A 1 72 ? 4.912 -0.149 8.676 1.00 95.25 72 VAL A C 1
ATOM 561 O O . VAL A 1 72 ? 4.055 -0.383 9.524 1.00 95.25 72 VAL A O 1
ATOM 564 N N . PHE A 1 73 ? 6.134 0.284 8.990 1.00 89.25 73 PHE A N 1
ATOM 565 C CA . PHE A 1 73 ? 6.564 0.649 10.350 1.00 89.25 73 PHE A CA 1
ATOM 566 C C . PHE A 1 73 ? 6.179 -0.377 11.436 1.00 89.25 73 PHE A C 1
ATOM 568 O O . PHE A 1 73 ? 5.671 -0.017 12.494 1.00 89.25 73 PHE A O 1
ATOM 575 N N . GLY A 1 74 ? 6.400 -1.669 11.166 1.00 89.94 74 GLY A N 1
ATOM 576 C CA . GLY A 1 74 ? 6.092 -2.766 12.095 1.00 89.94 74 GLY A CA 1
ATOM 577 C C . GLY A 1 74 ? 4.649 -3.284 12.038 1.00 89.94 74 GLY A C 1
ATOM 578 O O . GLY A 1 74 ? 4.328 -4.274 12.697 1.00 89.94 74 GLY A O 1
ATOM 579 N N . HIS A 1 75 ? 3.783 -2.677 11.223 1.00 93.81 75 HIS A N 1
ATOM 580 C CA . HIS A 1 75 ? 2.436 -3.167 10.939 1.00 93.81 75 HIS A CA 1
ATOM 581 C C . HIS A 1 75 ? 2.390 -3.886 9.591 1.00 93.81 75 HIS A C 1
ATOM 583 O O . HIS A 1 75 ? 2.986 -3.437 8.616 1.00 93.81 75 HIS A O 1
ATOM 589 N N . ARG A 1 76 ? 1.648 -4.994 9.518 1.00 95.31 76 ARG A N 1
ATOM 590 C CA . ARG A 1 76 ? 1.472 -5.785 8.292 1.00 95.31 76 ARG A CA 1
ATOM 591 C C . ARG A 1 76 ? 0.028 -5.705 7.823 1.00 95.31 76 ARG A C 1
ATOM 593 O O . ARG A 1 76 ? -0.878 -6.082 8.564 1.00 95.31 76 ARG A O 1
ATOM 600 N N . PHE A 1 77 ? -0.168 -5.256 6.591 1.00 96.12 77 PHE A N 1
ATOM 601 C CA . PHE A 1 77 ? -1.471 -5.137 5.948 1.00 96.12 77 PHE A CA 1
ATOM 602 C C . PHE A 1 77 ? -1.589 -6.163 4.833 1.00 96.12 77 PHE A C 1
ATOM 604 O O . PHE A 1 77 ? -0.724 -6.225 3.968 1.00 96.12 77 PHE A O 1
ATOM 611 N N . ILE A 1 78 ? -2.666 -6.943 4.834 1.00 96.50 78 ILE A N 1
ATOM 612 C CA . ILE A 1 78 ? -2.967 -7.873 3.743 1.00 96.50 78 ILE A CA 1
ATOM 613 C C . ILE A 1 78 ? -3.921 -7.173 2.776 1.00 96.50 78 ILE A C 1
ATOM 615 O O . ILE A 1 78 ? -4.998 -6.719 3.177 1.00 96.50 78 ILE A O 1
ATOM 619 N N . LEU A 1 79 ? -3.536 -7.088 1.505 1.00 97.62 79 LEU A N 1
ATOM 620 C CA . LEU A 1 79 ? -4.385 -6.534 0.456 1.00 97.62 79 LEU A CA 1
ATOM 621 C C . LEU A 1 79 ? -5.489 -7.538 0.127 1.00 97.62 79 LEU A C 1
ATOM 623 O O . LEU A 1 79 ? -5.235 -8.613 -0.401 1.00 97.62 79 LEU A O 1
ATOM 627 N N . THR A 1 80 ? -6.729 -7.213 0.474 1.00 96.50 80 THR A N 1
ATOM 628 C CA . THR A 1 80 ? -7.882 -8.128 0.327 1.00 96.50 80 THR A CA 1
ATOM 629 C C . THR A 1 80 ? -8.844 -7.712 -0.784 1.00 96.50 80 THR A C 1
ATOM 631 O O . THR A 1 80 ? -9.725 -8.479 -1.186 1.00 96.50 80 THR A O 1
ATOM 634 N N . ASP A 1 81 ? -8.689 -6.485 -1.273 1.00 96.44 81 ASP A N 1
ATOM 635 C CA . ASP A 1 81 ? -9.531 -5.878 -2.291 1.00 96.44 81 ASP A CA 1
ATOM 636 C C . ASP A 1 81 ? -8.777 -4.754 -3.011 1.00 96.44 81 ASP A C 1
ATOM 638 O O . ASP A 1 81 ? -7.744 -4.284 -2.527 1.00 96.44 81 ASP A O 1
ATOM 642 N N . ALA A 1 82 ? -9.320 -4.310 -4.139 1.00 96.56 82 ALA A N 1
ATOM 643 C CA . ALA A 1 82 ? -8.843 -3.166 -4.902 1.00 96.56 82 ALA A CA 1
ATOM 644 C C . ALA A 1 82 ? -10.024 -2.451 -5.582 1.00 96.56 82 ALA A C 1
ATOM 646 O O . ALA A 1 82 ? -11.126 -2.987 -5.675 1.00 96.56 82 ALA A O 1
ATOM 647 N N . ASP A 1 83 ? -9.804 -1.238 -6.087 1.00 95.00 83 ASP A N 1
ATOM 648 C CA . ASP A 1 83 ? -10.770 -0.573 -6.972 1.00 95.00 83 ASP A CA 1
ATOM 649 C C . ASP A 1 83 ? -10.615 -1.098 -8.413 1.00 95.00 83 ASP A C 1
ATOM 651 O O . ASP A 1 83 ? -9.508 -1.445 -8.831 1.00 95.00 83 ASP A O 1
ATOM 655 N N . ARG A 1 84 ? -11.694 -1.119 -9.208 1.00 93.69 84 ARG A N 1
ATOM 656 C CA . ARG A 1 84 ? -11.640 -1.482 -10.636 1.00 93.69 84 ARG A CA 1
ATOM 657 C C . ARG A 1 84 ? -10.654 -0.608 -11.404 1.00 93.69 84 ARG A C 1
ATOM 659 O O . ARG A 1 84 ? -9.989 -1.105 -12.307 1.00 93.69 84 ARG A O 1
ATOM 666 N N . TYR A 1 85 ? -10.521 0.664 -11.022 1.00 93.62 85 TYR A N 1
ATOM 667 C CA . TYR A 1 85 ? -9.522 1.553 -11.618 1.00 93.62 85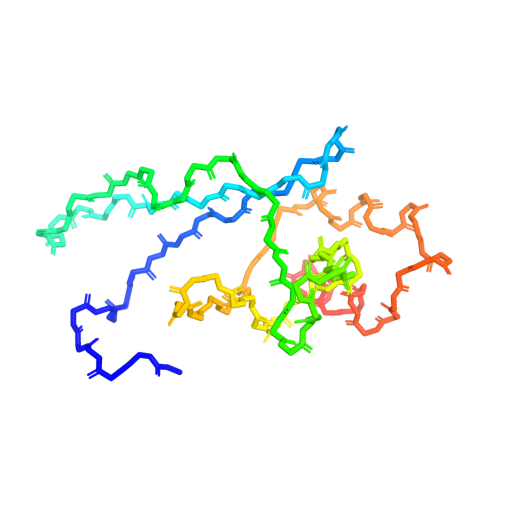 TYR A CA 1
ATOM 668 C C . TYR A 1 85 ? -8.087 1.027 -11.445 1.00 93.62 85 TYR A C 1
ATOM 670 O O . TYR A 1 85 ? -7.275 1.167 -12.357 1.00 93.62 85 TYR A O 1
ATOM 678 N N . VAL A 1 86 ? -7.778 0.379 -10.314 1.00 95.25 86 VAL A N 1
ATOM 679 C CA . VAL A 1 86 ? -6.449 -0.204 -10.063 1.00 95.25 86 VAL A CA 1
ATOM 680 C C . VAL A 1 86 ? -6.155 -1.310 -11.070 1.00 95.25 86 VAL A C 1
ATOM 682 O O . VAL A 1 86 ? -5.071 -1.313 -11.644 1.00 95.25 86 VAL A O 1
ATOM 685 N N . LEU A 1 87 ? -7.117 -2.202 -11.342 1.00 95.38 87 LEU A N 1
ATOM 686 C CA . LEU A 1 87 ? -6.941 -3.239 -12.362 1.00 95.38 87 LEU A CA 1
ATOM 687 C C . LEU A 1 87 ? -6.652 -2.611 -13.731 1.00 95.38 87 LEU A C 1
ATOM 689 O O . LEU A 1 87 ? -5.620 -2.918 -14.323 1.00 95.38 87 LEU A O 1
ATOM 693 N N . SER A 1 88 ? -7.507 -1.695 -14.197 1.00 95.38 88 SER A N 1
ATOM 694 C CA . SER A 1 88 ? -7.332 -1.050 -15.505 1.00 95.38 88 SER A CA 1
ATOM 695 C C . SER A 1 88 ? -5.977 -0.348 -15.628 1.00 95.38 88 SER A C 1
ATOM 697 O O . SER A 1 88 ? -5.318 -0.420 -16.666 1.00 95.38 88 SER A O 1
ATOM 699 N N . TYR A 1 89 ? -5.541 0.321 -14.557 1.00 95.12 89 TYR A N 1
ATOM 700 C CA . TYR A 1 89 ? -4.242 0.977 -14.512 1.00 95.12 89 TYR A CA 1
ATOM 701 C C . TYR A 1 89 ? -3.086 -0.028 -14.598 1.00 95.12 89 TYR A C 1
ATOM 703 O O . TYR A 1 89 ? -2.199 0.139 -15.435 1.00 95.12 89 TYR A O 1
ATOM 711 N N . LEU A 1 90 ? -3.090 -1.093 -13.793 1.00 95.44 90 LEU A N 1
ATOM 712 C CA . LEU A 1 90 ? -2.010 -2.082 -13.824 1.00 95.44 90 LEU A CA 1
ATOM 713 C C . LEU A 1 90 ? -1.968 -2.856 -15.147 1.00 95.44 90 LEU A C 1
ATOM 715 O O . LEU A 1 90 ? -0.881 -3.143 -15.644 1.00 95.44 90 LEU A O 1
ATOM 719 N N . GLU A 1 91 ? -3.117 -3.138 -15.765 1.00 95.00 91 GLU A N 1
ATOM 720 C CA . GLU A 1 91 ? -3.175 -3.755 -17.097 1.00 95.00 91 GLU A CA 1
ATOM 721 C C . GLU A 1 91 ? -2.539 -2.869 -18.173 1.00 95.00 91 GLU A C 1
ATOM 723 O O . GLU A 1 91 ? -1.818 -3.373 -19.040 1.00 95.00 91 GLU A O 1
ATOM 728 N N . SER A 1 92 ? -2.720 -1.545 -18.081 1.00 95.12 92 SER A N 1
ATOM 729 C CA . SER A 1 92 ? -2.053 -0.591 -18.980 1.00 95.12 92 SER A CA 1
ATOM 730 C C . SER A 1 92 ? -0.522 -0.610 -18.853 1.00 95.12 92 SER A C 1
ATOM 732 O O . SER A 1 92 ? 0.182 -0.228 -19.786 1.00 95.12 92 SER A O 1
ATOM 734 N N . LEU A 1 93 ? -0.002 -1.110 -17.728 1.00 92.75 93 LEU A N 1
ATOM 735 C CA . LEU A 1 93 ? 1.423 -1.272 -17.445 1.00 92.75 93 LEU A CA 1
ATOM 736 C C . LEU A 1 93 ? 1.888 -2.732 -17.527 1.00 92.75 93 LEU A C 1
ATOM 738 O O . LEU A 1 93 ? 2.966 -3.046 -17.027 1.00 92.75 93 LEU A O 1
ATOM 742 N N . SER A 1 94 ? 1.115 -3.621 -18.158 1.00 88.94 94 SER A N 1
ATOM 743 C CA . SER A 1 94 ? 1.315 -5.082 -18.123 1.00 88.94 94 SER A CA 1
ATOM 744 C C . SER A 1 94 ? 2.743 -5.575 -18.390 1.00 88.94 94 SER A C 1
ATOM 746 O O . SER A 1 94 ? 3.158 -6.559 -17.792 1.00 88.94 94 SER A O 1
ATOM 748 N N . HIS A 1 95 ? 3.539 -4.882 -19.208 1.00 92.19 95 HIS A N 1
ATOM 749 C CA . HIS A 1 95 ? 4.946 -5.240 -19.445 1.00 92.19 95 HIS A CA 1
ATOM 750 C C . HIS A 1 95 ? 5.866 -5.094 -18.218 1.00 92.19 95 HIS A C 1
ATOM 752 O O . HIS A 1 95 ? 6.911 -5.738 -18.165 1.00 92.19 95 HIS A O 1
ATOM 758 N N . HIS A 1 96 ? 5.497 -4.258 -17.247 1.00 92.38 96 HIS A N 1
ATOM 759 C CA . HIS A 1 96 ? 6.264 -3.985 -16.026 1.00 92.38 96 HIS A CA 1
ATOM 760 C C . HIS A 1 96 ? 5.627 -4.599 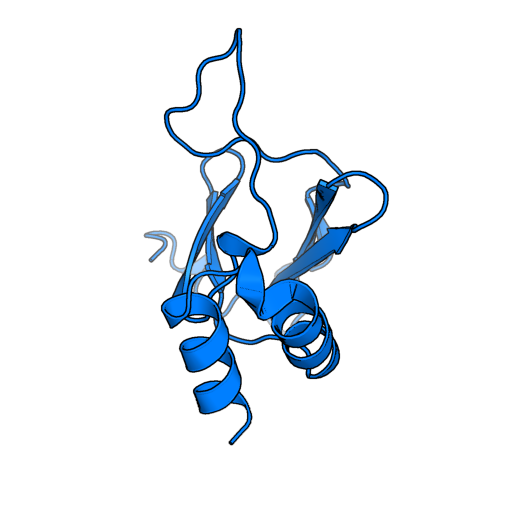-14.773 1.00 92.38 96 HIS A C 1
ATOM 762 O O . HIS A 1 96 ? 6.220 -4.548 -13.695 1.00 92.38 96 HIS A O 1
ATOM 768 N N . ILE A 1 97 ? 4.419 -5.154 -14.894 1.00 96.00 97 ILE A N 1
ATOM 769 C CA . ILE A 1 97 ? 3.679 -5.737 -13.778 1.00 96.00 97 ILE A CA 1
ATOM 770 C C . ILE A 1 97 ? 3.780 -7.264 -13.854 1.00 96.00 97 ILE A C 1
ATOM 772 O O . ILE A 1 97 ? 3.489 -7.843 -14.899 1.00 96.00 97 ILE A O 1
ATOM 776 N N . PRO A 1 98 ? 4.161 -7.946 -12.761 1.00 96.38 98 PRO A N 1
ATOM 777 C CA . PRO A 1 98 ? 4.162 -9.400 -12.727 1.00 96.38 98 PRO A CA 1
ATOM 778 C C . PRO A 1 98 ? 2.777 -9.989 -13.032 1.00 96.38 98 PRO A C 1
ATOM 780 O O . PRO A 1 98 ? 1.766 -9.525 -12.505 1.00 96.38 98 PRO A O 1
ATOM 783 N N . GLU A 1 99 ? 2.723 -11.077 -13.804 1.00 95.50 99 GLU A N 1
ATOM 784 C CA . GLU A 1 99 ? 1.443 -11.698 -14.188 1.00 95.50 99 GLU A CA 1
ATOM 785 C C . GLU A 1 99 ? 0.633 -12.186 -12.974 1.00 95.50 99 GLU A C 1
ATOM 787 O O . GLU A 1 99 ? -0.597 -12.123 -12.965 1.00 95.50 99 GLU A O 1
ATOM 792 N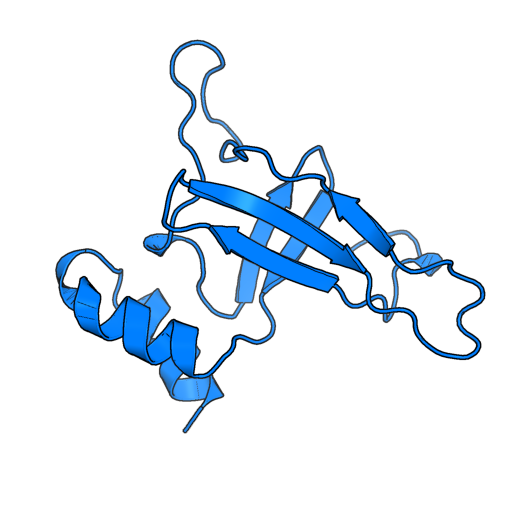 N . HIS A 1 100 ? 1.305 -12.619 -11.902 1.00 95.62 100 HIS A N 1
ATOM 793 C CA . HIS A 1 100 ? 0.625 -13.005 -10.662 1.00 95.62 100 HIS A CA 1
ATOM 794 C C . HIS A 1 100 ? -0.137 -11.823 -10.028 1.00 95.62 100 HIS A C 1
ATOM 796 O O . HIS A 1 100 ? -1.210 -12.009 -9.458 1.00 95.62 100 HIS A O 1
ATOM 802 N N . THR A 1 101 ? 0.370 -10.595 -10.179 1.00 96.25 101 THR A N 1
ATOM 803 C CA . THR A 1 101 ? -0.292 -9.382 -9.693 1.00 96.25 101 THR A CA 1
ATOM 804 C C . THR A 1 101 ? -1.570 -9.117 -10.480 1.00 96.25 101 THR A C 1
ATOM 806 O O . THR A 1 101 ? -2.641 -9.004 -9.880 1.00 96.25 101 THR A O 1
ATOM 809 N N . LEU A 1 102 ? -1.501 -9.119 -11.815 1.00 96.25 102 LEU A N 1
ATOM 810 C CA . LEU A 1 102 ? -2.673 -8.901 -12.672 1.00 96.25 102 LEU A CA 1
ATOM 811 C C . LEU A 1 102 ? -3.726 -9.999 -12.518 1.00 96.25 102 LEU A C 1
ATOM 813 O O . LEU A 1 102 ? -4.909 -9.702 -12.369 1.00 96.25 102 LEU A O 1
ATOM 817 N N . SER A 1 103 ? -3.310 -11.266 -12.523 1.00 96.31 103 SER A N 1
ATOM 818 C CA . SER A 1 103 ? -4.225 -12.404 -12.383 1.00 96.31 103 SER A CA 1
ATOM 819 C C . SER A 1 103 ? -4.981 -12.383 -11.053 1.00 96.31 103 SER A C 1
ATOM 821 O O . SER A 1 103 ? -6.193 -12.600 -11.054 1.00 96.31 103 SER A O 1
ATOM 823 N N . SER A 1 104 ? -4.319 -12.025 -9.945 1.00 97.44 104 SER A N 1
ATOM 824 C CA . SER A 1 104 ? -4.974 -11.895 -8.634 1.00 97.44 104 SER A CA 1
ATOM 825 C C . SER A 1 104 ? -6.099 -10.848 -8.635 1.00 97.44 104 SER A C 1
ATOM 827 O O . SER A 1 104 ? -7.166 -11.068 -8.062 1.00 97.44 104 SER A O 1
ATOM 829 N N . LEU A 1 105 ? -5.899 -9.727 -9.337 1.00 96.00 105 LEU A N 1
ATOM 830 C CA . LEU A 1 105 ? -6.894 -8.664 -9.468 1.00 96.00 105 LEU A CA 1
ATOM 831 C C . LEU A 1 105 ? -8.012 -9.061 -10.431 1.00 96.00 105 LEU A C 1
ATOM 833 O O . LEU A 1 105 ? -9.182 -8.873 -10.116 1.00 96.00 105 LEU A O 1
ATOM 837 N N . ARG A 1 106 ? -7.684 -9.672 -11.574 1.00 95.69 106 ARG A N 1
ATOM 838 C CA . ARG A 1 106 ? -8.683 -10.194 -12.520 1.00 95.69 106 ARG A CA 1
ATOM 839 C C . ARG A 1 106 ? -9.615 -11.195 -11.849 1.00 95.69 106 ARG A C 1
ATOM 841 O O . ARG A 1 106 ? -10.823 -11.061 -11.981 1.00 95.69 106 ARG A O 1
ATOM 848 N N . GLN A 1 107 ? -9.070 -12.137 -11.078 1.00 95.19 107 GLN A N 1
ATOM 849 C CA . GLN A 1 107 ? -9.862 -13.109 -10.323 1.00 95.19 107 GLN A CA 1
ATOM 850 C C . GLN A 1 107 ? -10.776 -12.439 -9.289 1.00 95.19 107 GLN A C 1
ATOM 852 O O . GLN A 1 107 ? -11.865 -12.931 -9.024 1.00 95.19 107 GLN A O 1
ATOM 857 N N . LYS A 1 108 ? -10.346 -11.321 -8.697 1.00 93.31 108 LYS A N 1
ATOM 858 C CA . LYS A 1 108 ? -11.159 -10.568 -7.739 1.00 93.31 108 LYS A CA 1
ATOM 859 C C . LYS A 1 108 ? -12.352 -9.853 -8.396 1.00 93.31 108 LYS A C 1
ATOM 861 O O . LYS A 1 108 ? -13.357 -9.633 -7.722 1.00 93.31 108 LYS A O 1
ATOM 866 N N . PHE A 1 109 ? -12.235 -9.468 -9.668 1.00 89.31 109 PHE A N 1
ATOM 867 C CA . PHE A 1 109 ? -13.242 -8.683 -10.395 1.00 89.31 109 PHE A CA 1
ATOM 868 C C . PHE A 1 109 ? -14.083 -9.459 -11.417 1.00 89.31 109 PHE A C 1
ATOM 870 O O . PHE A 1 109 ? -15.086 -8.892 -11.874 1.00 89.31 109 PHE A O 1
ATOM 877 N N . GLY A 1 110 ? -13.642 -10.658 -11.808 1.00 73.44 110 GLY A N 1
ATOM 878 C CA . GLY A 1 110 ? -14.359 -11.612 -12.662 1.00 73.44 110 GLY A CA 1
ATOM 879 C C . GLY A 1 110 ? -15.394 -12.415 -11.892 1.00 73.44 110 GLY A C 1
ATOM 880 O O . GLY A 1 110 ? -16.410 -12.765 -12.527 1.00 73.44 110 GLY A O 1
#

Foldseek 3Di:
DDPDPLCPPWDKDWDADPVPRWIWIWTDDDPPSPDDTGTPGDTDWAFDPPADPVGTDTDDLQQQAQQGWDDHPNDTDGRNADDPVSLVVVVVVVVPHDPNRNVRHVVRVD